Protein AF-A0A7S3RFY6-F1 (afdb_monomer_lite)

Secondary structure (DSSP, 8-state):
-HHHHHHHHHHHHHHGGGT-TT--HHHHHHHHHHHHHHHHHHHHHT-HHHHHHHHHHHHHHHHHHHHHSSS---HHHHHHHHHHHHHHHHHT-HHHHHHHHHHHHHHHSSSS-HHHHHHHHHHHHHHHHHHHHHT-HHHHHHHHHHHHHHHHHH-

Structure (mmCIF, N/CA/C/O backbone):
data_AF-A0A7S3RFY6-F1
#
_entry.id   AF-A0A7S3RFY6-F1
#
loop_
_atom_site.group_PDB
_atom_site.id
_atom_site.type_symbol
_atom_site.label_atom_id
_atom_site.label_alt_id
_atom_site.label_comp_id
_atom_site.label_asym_id
_atom_site.label_entity_id
_atom_site.label_seq_id
_atom_site.pdbx_PDB_ins_code
_atom_site.Cartn_x
_atom_site.Cartn_y
_atom_site.Cartn_z
_atom_site.occupancy
_atom_site.B_iso_or_equiv
_atom_site.auth_seq_id
_atom_site.auth_comp_id
_atom_site.auth_asym_id
_atom_site.auth_atom_id
_atom_site.pdbx_PDB_model_num
ATOM 1 N N . MET A 1 1 ? -11.681 13.745 20.028 1.00 62.22 1 MET A N 1
ATOM 2 C CA . MET A 1 1 ? -12.204 14.351 18.780 1.00 62.22 1 MET A CA 1
ATOM 3 C C . MET A 1 1 ? -11.157 15.195 18.055 1.00 62.22 1 MET A C 1
ATOM 5 O O . MET A 1 1 ? -11.041 15.020 16.854 1.00 62.22 1 MET A O 1
ATOM 9 N N . ALA A 1 2 ? -10.357 16.028 18.738 1.00 84.81 2 ALA A N 1
ATOM 10 C CA . ALA A 1 2 ? -9.310 16.832 18.083 1.00 84.81 2 ALA A CA 1
ATOM 11 C C . ALA A 1 2 ? -8.264 15.995 17.309 1.00 84.81 2 ALA A C 1
ATOM 13 O O . ALA A 1 2 ? -8.029 16.268 16.140 1.00 84.81 2 ALA A O 1
ATOM 14 N N . GLN A 1 3 ? -7.731 14.924 17.911 1.00 87.19 3 GLN A N 1
ATOM 15 C CA . GLN A 1 3 ? -6.725 14.061 17.268 1.00 87.19 3 GLN A CA 1
ATOM 16 C C . GLN A 1 3 ? -7.233 13.373 15.988 1.00 87.19 3 GLN A C 1
ATOM 18 O O . GLN A 1 3 ? -6.509 13.280 15.008 1.00 87.19 3 GLN A O 1
ATOM 23 N N . ALA A 1 4 ? -8.495 12.932 15.956 1.00 88.19 4 ALA A N 1
ATOM 24 C CA . ALA A 1 4 ? -9.067 12.300 14.764 1.00 88.19 4 ALA A CA 1
ATOM 25 C C . ALA A 1 4 ? -9.225 13.294 13.597 1.00 88.19 4 ALA A C 1
ATOM 27 O O . ALA A 1 4 ? -8.985 12.937 12.448 1.00 88.19 4 ALA A O 1
ATOM 28 N N . ALA A 1 5 ? -9.595 14.546 13.893 1.00 91.88 5 ALA A N 1
ATOM 29 C CA . ALA A 1 5 ? -9.674 15.605 12.888 1.00 91.88 5 ALA A CA 1
ATOM 30 C C . ALA A 1 5 ? -8.282 16.001 12.368 1.00 91.88 5 ALA A C 1
ATOM 32 O O . ALA A 1 5 ? -8.109 16.213 11.171 1.00 91.88 5 ALA A O 1
ATOM 33 N N . GLU A 1 6 ? -7.285 16.048 13.254 1.00 93.56 6 GLU A N 1
ATOM 34 C CA . GLU A 1 6 ? -5.886 16.274 12.884 1.00 93.56 6 GLU A CA 1
ATOM 35 C C . GLU A 1 6 ? -5.354 15.161 11.972 1.00 93.56 6 GLU A C 1
ATOM 37 O O . GLU A 1 6 ? -4.795 15.453 10.917 1.00 93.56 6 GLU A O 1
ATOM 42 N N . ALA A 1 7 ? -5.588 13.893 12.325 1.00 93.06 7 ALA A N 1
ATOM 43 C CA . ALA A 1 7 ? -5.187 12.750 11.508 1.00 93.06 7 ALA A CA 1
ATOM 44 C C . ALA A 1 7 ? -5.835 12.774 10.119 1.00 93.06 7 ALA A C 1
ATOM 46 O O . ALA A 1 7 ? -5.148 12.549 9.127 1.00 93.06 7 ALA A O 1
ATOM 47 N N . ALA A 1 8 ? -7.128 13.105 10.038 1.00 92.75 8 ALA A N 1
ATOM 48 C CA . ALA A 1 8 ? -7.835 13.223 8.766 1.00 92.75 8 ALA A CA 1
ATOM 49 C C . ALA A 1 8 ? -7.255 14.340 7.884 1.00 92.75 8 ALA A C 1
ATOM 51 O O . ALA A 1 8 ? -7.021 14.117 6.702 1.00 92.75 8 ALA A O 1
ATOM 52 N N . MET A 1 9 ? -6.954 15.508 8.459 1.00 93.81 9 MET A N 1
ATOM 53 C CA . MET A 1 9 ? -6.327 16.620 7.736 1.00 93.81 9 MET A CA 1
ATOM 54 C C . MET A 1 9 ? -4.919 16.259 7.235 1.00 93.81 9 MET A C 1
ATOM 56 O O . MET A 1 9 ? -4.551 16.580 6.107 1.00 93.81 9 MET A O 1
ATOM 60 N N . LEU A 1 10 ? -4.118 15.584 8.066 1.00 93.06 10 LEU A N 1
ATOM 61 C CA . LEU A 1 10 ? -2.784 15.114 7.686 1.00 93.06 10 LEU A CA 1
ATOM 62 C C . LEU A 1 10 ? -2.851 14.057 6.577 1.00 93.06 10 LEU A C 1
ATOM 64 O O . LEU A 1 10 ? -2.051 14.097 5.642 1.00 93.06 10 LEU A O 1
ATOM 68 N N . LEU A 1 11 ? -3.819 13.144 6.662 1.00 91.88 11 LEU A N 1
ATOM 69 C CA . LEU A 1 11 ? -4.064 12.135 5.640 1.00 91.88 11 LEU A CA 1
ATOM 70 C C . LEU A 1 11 ? -4.502 12.777 4.320 1.00 91.88 11 LEU A C 1
ATOM 72 O O . LEU A 1 11 ? -3.956 12.431 3.280 1.00 91.88 11 LEU A O 1
ATOM 76 N N . GLU A 1 12 ? -5.425 13.737 4.358 1.00 91.56 12 GLU A N 1
ATOM 77 C CA . GLU A 1 12 ? -5.860 14.485 3.175 1.00 91.56 12 GLU A CA 1
ATOM 78 C C . GLU A 1 12 ? -4.684 15.230 2.530 1.00 91.56 12 GLU A C 1
ATOM 80 O O . GLU A 1 12 ? -4.504 15.156 1.314 1.00 91.56 12 GLU A O 1
ATOM 85 N N . LYS A 1 13 ? -3.808 15.856 3.336 1.00 89.31 13 LYS A N 1
ATOM 86 C CA . LYS A 1 13 ? -2.560 16.447 2.831 1.00 89.31 13 LYS A CA 1
ATOM 87 C C . LYS A 1 13 ? -1.731 15.390 2.101 1.00 89.31 13 LYS A C 1
ATOM 89 O O . LYS A 1 13 ? -1.387 15.610 0.947 1.00 89.31 13 LYS A O 1
ATOM 94 N N . ALA A 1 14 ? -1.451 14.242 2.721 1.00 86.94 14 ALA A N 1
ATOM 95 C CA . ALA A 1 14 ? -0.667 13.170 2.098 1.00 86.94 14 ALA A CA 1
ATOM 96 C C . ALA A 1 14 ? -1.306 12.633 0.800 1.00 86.94 14 ALA A C 1
ATOM 98 O O . ALA A 1 14 ? -0.606 12.355 -0.174 1.00 86.94 14 ALA A O 1
ATOM 99 N N . GLN A 1 15 ? -2.637 12.535 0.760 1.00 84.31 15 GLN A N 1
ATOM 100 C CA . GLN A 1 15 ? -3.401 12.075 -0.401 1.00 84.31 15 GLN A CA 1
ATOM 101 C C . GLN A 1 15 ? -3.491 13.120 -1.522 1.00 84.31 15 GLN A C 1
ATOM 103 O O . GLN A 1 15 ? -3.655 12.750 -2.679 1.00 84.31 15 GLN A O 1
ATOM 108 N N . SER A 1 16 ? -3.319 14.411 -1.230 1.00 77.81 16 SER A N 1
ATOM 109 C CA . SER A 1 16 ? -3.332 15.464 -2.261 1.00 77.81 16 SER A CA 1
ATOM 110 C C . SER A 1 16 ? -2.232 15.293 -3.322 1.00 77.81 16 SER A C 1
ATOM 112 O O . SER A 1 16 ? -2.355 15.795 -4.441 1.00 77.81 16 SER A O 1
ATOM 114 N N . SER A 1 17 ? -1.203 14.496 -3.011 1.00 64.31 17 SER A N 1
ATOM 115 C CA . SER A 1 17 ? -0.176 14.053 -3.957 1.00 64.31 17 SER A CA 1
ATOM 116 C C . SER A 1 17 ? -0.731 13.249 -5.140 1.00 64.31 17 SER A C 1
ATOM 118 O O . SER A 1 17 ? -0.169 13.319 -6.231 1.00 64.31 17 SER A O 1
ATOM 120 N N . PHE A 1 18 ? -1.863 12.546 -4.977 1.00 57.44 18 PHE A N 1
ATOM 121 C CA . PHE A 1 18 ? -2.503 11.802 -6.069 1.00 57.44 18 PHE A CA 1
ATOM 122 C C . PHE A 1 18 ? -3.021 12.716 -7.183 1.00 57.44 18 PHE A C 1
ATOM 124 O O . PHE A 1 18 ? -3.043 12.304 -8.343 1.00 57.44 18 PHE A O 1
ATOM 131 N N . ASP A 1 19 ? -3.405 13.947 -6.839 1.00 51.69 19 ASP A N 1
ATOM 132 C CA . ASP A 1 19 ? -4.012 14.897 -7.773 1.00 51.69 19 ASP A CA 1
ATOM 133 C C . ASP A 1 19 ? -2.978 15.825 -8.426 1.00 51.69 19 ASP A C 1
ATOM 135 O O . ASP A 1 19 ? -3.221 16.388 -9.496 1.00 51.69 19 ASP A O 1
ATOM 139 N N . GLN A 1 20 ? -1.801 15.980 -7.814 1.00 45.34 20 GLN A N 1
ATOM 140 C CA . GLN A 1 20 ? -0.775 16.919 -8.257 1.00 45.34 20 GLN A CA 1
ATOM 141 C C . GLN A 1 20 ? 0.463 16.169 -8.749 1.00 45.34 20 GLN A C 1
ATOM 143 O O . GLN A 1 20 ? 1.432 15.959 -8.030 1.00 45.34 20 GLN A O 1
ATOM 148 N N . CYS A 1 21 ? 0.447 15.825 -10.037 1.00 46.53 21 CYS A N 1
ATOM 149 C CA . CYS A 1 21 ? 1.536 15.191 -10.795 1.00 46.53 21 CYS A CA 1
ATOM 150 C C . CYS A 1 21 ? 2.804 16.083 -10.954 1.00 46.53 21 CYS A C 1
ATOM 152 O O . CYS A 1 21 ? 3.552 15.940 -11.916 1.00 46.53 21 CYS A O 1
ATOM 154 N N . LEU A 1 22 ? 3.015 17.052 -10.054 1.00 53.47 22 LEU A N 1
ATOM 155 C CA . LEU A 1 22 ? 4.022 18.123 -10.116 1.00 53.47 22 LEU A CA 1
ATOM 156 C C . LEU A 1 22 ? 4.520 18.552 -8.716 1.00 53.47 22 LEU A C 1
ATOM 158 O O . LEU A 1 22 ? 4.991 19.680 -8.555 1.00 53.47 22 LEU A O 1
ATOM 162 N N . ALA A 1 23 ? 4.391 17.700 -7.696 1.00 60.03 23 ALA A N 1
ATOM 163 C CA . ALA A 1 23 ? 4.997 17.966 -6.391 1.00 60.03 23 ALA A CA 1
ATOM 164 C C . ALA A 1 23 ? 6.528 18.018 -6.542 1.00 60.03 23 ALA A C 1
ATOM 166 O O . ALA A 1 23 ? 7.115 17.150 -7.189 1.00 60.03 23 ALA A O 1
ATOM 167 N N . LYS A 1 24 ? 7.183 19.045 -5.993 1.00 68.00 24 LYS A N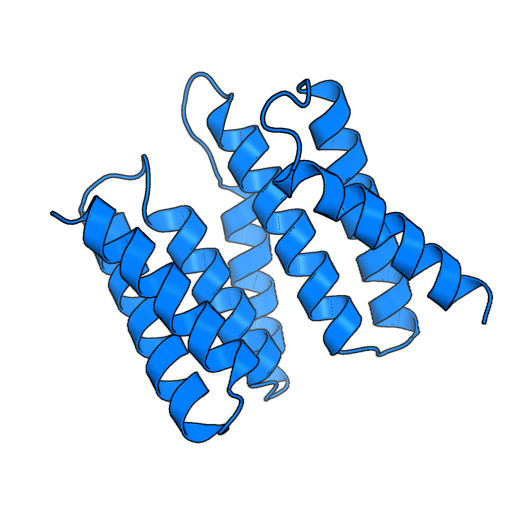 1
ATOM 168 C CA . LYS A 1 24 ? 8.651 19.090 -5.945 1.00 68.00 24 LYS A CA 1
ATOM 169 C C . LYS A 1 24 ? 9.151 18.061 -4.928 1.00 68.00 24 LYS A C 1
ATOM 171 O O . LYS A 1 24 ? 8.415 17.661 -4.033 1.00 68.00 24 LYS A O 1
ATOM 176 N N . GLU A 1 25 ? 10.423 17.687 -5.009 1.00 67.25 25 GLU A N 1
ATOM 177 C CA . GLU A 1 25 ? 11.046 16.737 -4.071 1.00 67.25 25 GLU A CA 1
ATOM 178 C C . GLU A 1 25 ? 10.857 17.150 -2.593 1.00 67.25 25 GLU A C 1
ATOM 180 O O . GLU A 1 25 ? 10.542 16.317 -1.744 1.00 67.25 25 GLU A O 1
ATOM 185 N N . GLU A 1 26 ? 10.942 18.453 -2.297 1.00 65.38 26 GLU A N 1
ATOM 186 C CA . GLU A 1 26 ? 10.675 19.018 -0.963 1.00 65.38 26 GLU A CA 1
ATOM 187 C C . GLU A 1 26 ? 9.225 18.781 -0.497 1.00 65.38 26 GLU A C 1
ATOM 189 O O . GLU A 1 26 ? 8.990 18.515 0.683 1.00 65.38 26 GLU A O 1
ATOM 194 N N . ASP A 1 27 ? 8.260 18.797 -1.422 1.00 81.56 27 ASP A N 1
ATOM 195 C CA . ASP A 1 27 ? 6.848 18.558 -1.119 1.00 81.56 27 ASP A CA 1
ATOM 196 C C . ASP A 1 27 ? 6.611 17.076 -0.775 1.00 81.56 27 ASP A C 1
ATOM 198 O O . ASP A 1 27 ? 5.847 16.767 0.139 1.00 81.56 27 ASP A O 1
ATOM 202 N N . LEU A 1 28 ? 7.299 16.142 -1.447 1.00 81.75 28 LEU A N 1
ATOM 203 C CA . LEU A 1 28 ? 7.166 14.699 -1.195 1.00 81.75 28 LEU A CA 1
ATOM 204 C C . LEU A 1 28 ? 7.620 14.311 0.216 1.00 81.75 28 LEU A C 1
ATOM 206 O O . LEU A 1 28 ? 6.948 13.516 0.878 1.00 81.75 28 LEU A O 1
ATOM 210 N N . VAL A 1 29 ? 8.703 14.913 0.714 1.00 86.50 29 VAL A N 1
ATOM 211 C CA . VAL A 1 29 ? 9.176 14.685 2.090 1.00 86.50 29 VAL A CA 1
ATOM 212 C C . VAL A 1 29 ? 8.125 15.133 3.107 1.00 86.50 29 VAL A C 1
ATOM 214 O O . VAL A 1 29 ? 7.838 14.411 4.065 1.00 86.50 29 VAL A O 1
ATOM 217 N N . GLU A 1 30 ? 7.499 16.294 2.900 1.00 89.19 30 GLU A N 1
ATOM 218 C CA . GLU A 1 30 ? 6.426 16.757 3.782 1.00 89.19 30 GLU A CA 1
ATOM 219 C C . GLU A 1 30 ? 5.188 15.854 3.741 1.00 89.19 30 GLU A C 1
ATOM 221 O O . GLU A 1 30 ? 4.522 15.672 4.765 1.00 89.19 30 GLU A O 1
ATOM 226 N N . LEU A 1 31 ? 4.864 15.300 2.572 1.00 89.69 31 LEU A N 1
ATOM 227 C CA . LEU A 1 31 ? 3.731 14.395 2.381 1.00 89.69 31 LEU A CA 1
ATOM 228 C C . LEU A 1 31 ? 3.955 13.055 3.090 1.00 89.69 31 LEU A C 1
ATOM 230 O O . LEU A 1 31 ? 3.053 12.578 3.784 1.00 89.69 31 LEU A O 1
ATOM 234 N N . VAL A 1 32 ? 5.168 12.496 3.006 1.00 91.19 32 VAL A N 1
ATOM 235 C CA . VAL A 1 32 ? 5.566 11.303 3.774 1.00 91.19 32 VAL A CA 1
ATOM 236 C C . VAL A 1 32 ? 5.434 11.571 5.273 1.00 91.19 32 VAL A C 1
ATOM 238 O O . VAL A 1 32 ? 4.774 10.808 5.976 1.00 91.19 32 VAL A O 1
ATOM 241 N N . GLN A 1 33 ? 5.964 12.696 5.763 1.00 92.75 33 GLN A N 1
ATOM 242 C CA . GLN A 1 33 ? 5.854 13.059 7.180 1.00 92.75 33 GLN A CA 1
ATOM 243 C C . GLN A 1 33 ? 4.402 13.261 7.629 1.00 92.75 33 GLN A C 1
ATOM 245 O O . GLN A 1 33 ? 4.048 12.935 8.764 1.00 92.75 33 GLN A O 1
ATOM 250 N N . ALA A 1 34 ? 3.546 13.818 6.768 1.00 94.12 34 ALA A N 1
ATOM 251 C CA . ALA A 1 34 ? 2.125 13.957 7.060 1.00 94.12 34 ALA A CA 1
ATOM 252 C C . ALA A 1 34 ? 1.452 12.581 7.194 1.00 94.12 34 ALA A C 1
ATOM 254 O O . ALA A 1 34 ? 0.726 12.355 8.164 1.00 94.12 34 ALA A O 1
ATOM 255 N N . ALA A 1 35 ? 1.756 11.645 6.289 1.00 94.38 35 ALA A N 1
ATOM 256 C CA . ALA A 1 35 ? 1.258 10.274 6.355 1.00 94.38 35 ALA A CA 1
ATOM 257 C C . ALA A 1 35 ? 1.741 9.538 7.619 1.00 94.38 35 ALA A C 1
ATOM 259 O O . ALA A 1 35 ? 0.940 8.888 8.286 1.00 94.38 35 ALA A O 1
ATOM 260 N N . GLU A 1 36 ? 3.009 9.689 8.007 1.00 95.56 36 GLU A N 1
ATOM 261 C CA . GLU A 1 36 ? 3.577 9.085 9.224 1.00 95.56 36 GLU A CA 1
ATOM 262 C C . GLU A 1 36 ? 2.934 9.617 10.510 1.00 95.56 36 GLU A C 1
ATOM 264 O O . GLU A 1 36 ? 2.625 8.857 11.437 1.00 95.56 36 GLU A O 1
ATOM 269 N N . LYS A 1 37 ? 2.686 10.930 10.570 1.00 96.44 37 LYS A N 1
ATOM 270 C CA . LYS A 1 37 ? 1.975 11.548 11.697 1.00 96.44 37 LYS A CA 1
ATOM 271 C C . LYS A 1 37 ? 0.530 11.058 11.765 1.00 96.44 37 LYS A C 1
ATOM 273 O O . LYS A 1 37 ? 0.086 10.650 12.836 1.00 96.44 37 LYS A O 1
ATOM 278 N N . ALA A 1 38 ? -0.178 11.029 10.632 1.00 96.31 38 ALA A N 1
ATOM 279 C CA . ALA A 1 38 ? -1.532 10.484 10.563 1.00 96.31 38 ALA A CA 1
ATOM 280 C C . ALA A 1 38 ? -1.563 9.014 11.010 1.00 96.31 38 ALA A C 1
ATOM 282 O O . ALA A 1 38 ? -2.389 8.641 11.839 1.00 96.31 38 ALA A O 1
ATOM 283 N N . LEU A 1 39 ? -0.620 8.197 10.530 1.00 96.81 39 LEU A N 1
ATOM 284 C CA . LEU A 1 39 ? -0.474 6.791 10.905 1.00 96.81 39 LEU A CA 1
ATOM 285 C C . LEU A 1 39 ? -0.276 6.621 12.412 1.00 96.81 39 LEU A C 1
ATOM 287 O O . LEU A 1 39 ? -0.914 5.765 13.022 1.00 96.81 39 LEU A O 1
ATOM 291 N N . THR A 1 40 ? 0.583 7.442 13.017 1.00 97.56 40 THR A N 1
ATOM 292 C CA . THR A 1 40 ? 0.832 7.415 14.464 1.00 97.56 40 THR A CA 1
ATOM 293 C C . THR A 1 40 ? -0.462 7.670 15.233 1.00 97.56 40 THR A C 1
ATOM 295 O O . THR A 1 40 ? -0.830 6.876 16.098 1.00 97.56 40 THR A O 1
ATOM 298 N N . ILE A 1 41 ? -1.212 8.707 14.852 1.00 97.56 41 ILE A N 1
ATOM 299 C CA . ILE A 1 41 ? -2.486 9.032 15.497 1.00 97.56 41 ILE A CA 1
ATOM 300 C C . ILE A 1 41 ? -3.514 7.911 15.279 1.00 97.56 41 ILE A C 1
ATOM 302 O O . ILE A 1 41 ? -4.172 7.487 16.227 1.00 97.56 41 ILE A O 1
ATOM 306 N N . TYR A 1 42 ? -3.648 7.370 14.065 1.00 97.38 42 TYR A N 1
ATOM 307 C CA . TYR A 1 42 ? -4.594 6.280 13.805 1.00 97.38 42 TYR A CA 1
ATOM 308 C C . TYR A 1 42 ? -4.241 4.992 14.560 1.00 97.38 42 TYR A C 1
ATOM 310 O O . TYR A 1 42 ? -5.144 4.283 15.008 1.00 97.38 42 TYR A O 1
ATOM 318 N N . ARG A 1 43 ? -2.950 4.715 14.787 1.00 96.56 43 ARG A N 1
ATOM 319 C CA . ARG A 1 43 ? -2.494 3.624 15.663 1.00 96.56 43 ARG A CA 1
ATOM 320 C C . ARG A 1 43 ? -2.892 3.851 17.119 1.00 96.56 43 ARG A C 1
ATOM 322 O O . ARG A 1 43 ? -3.406 2.926 17.746 1.00 96.56 43 ARG A O 1
ATOM 329 N N . GLU A 1 44 ? -2.717 5.064 17.643 1.00 96.69 44 GLU A N 1
ATOM 330 C CA . GLU A 1 44 ? -3.159 5.428 18.999 1.00 96.69 44 GLU A CA 1
ATOM 331 C C . GLU A 1 44 ? -4.677 5.286 19.162 1.00 96.69 44 GLU A C 1
ATOM 333 O O . GLU A 1 44 ? -5.158 4.759 20.168 1.00 96.69 44 GLU A O 1
ATOM 338 N N . LEU A 1 45 ? -5.431 5.697 18.140 1.00 95.75 45 LEU A N 1
ATOM 339 C CA . LEU A 1 45 ? -6.889 5.585 18.090 1.00 95.75 45 LEU A CA 1
ATOM 340 C C . LEU A 1 45 ? -7.384 4.159 17.801 1.00 95.75 45 LEU A C 1
ATOM 342 O O . LEU A 1 45 ? -8.577 3.897 17.951 1.00 95.75 45 LEU A O 1
ATOM 346 N N . ARG A 1 46 ? -6.487 3.240 17.412 1.00 95.06 46 ARG A N 1
ATOM 347 C CA . ARG A 1 46 ? -6.800 1.880 16.936 1.00 95.06 46 ARG A CA 1
ATOM 348 C C . ARG A 1 46 ? -7.802 1.867 15.775 1.00 95.06 46 ARG A C 1
ATOM 350 O O . ARG A 1 46 ? -8.630 0.963 15.669 1.00 95.06 46 ARG A O 1
ATOM 357 N N . ASP A 1 47 ? -7.725 2.872 14.911 1.00 96.19 47 ASP A N 1
ATOM 358 C CA . ASP A 1 47 ? -8.559 2.986 13.719 1.00 96.19 47 ASP A CA 1
ATOM 359 C C . ASP A 1 47 ? -7.919 2.213 12.560 1.00 96.19 47 ASP A C 1
ATOM 361 O O . ASP A 1 47 ? -7.024 2.713 11.881 1.00 96.19 47 ASP A O 1
ATOM 365 N N . GLY A 1 48 ? -8.374 0.978 12.332 1.00 94.62 48 GLY A N 1
ATOM 366 C CA . GLY A 1 48 ? -7.838 0.116 11.274 1.00 94.62 48 GLY A CA 1
ATOM 367 C C . GLY A 1 48 ? -7.953 0.724 9.872 1.00 94.62 48 GLY A C 1
ATOM 368 O O . GLY A 1 48 ? -7.002 0.656 9.093 1.00 94.62 48 GLY A O 1
ATOM 369 N N . ALA A 1 49 ? -9.072 1.383 9.557 1.00 93.50 49 ALA A N 1
ATOM 370 C CA . ALA A 1 49 ? -9.268 2.000 8.247 1.00 93.50 49 ALA A CA 1
ATOM 371 C C . ALA A 1 49 ? -8.339 3.209 8.054 1.00 93.50 49 ALA A C 1
ATOM 373 O O . ALA A 1 49 ? -7.747 3.376 6.981 1.00 93.50 49 ALA A O 1
ATOM 374 N N . GLY A 1 50 ? -8.163 4.013 9.106 1.00 96.06 50 GLY A N 1
ATOM 375 C CA . GLY A 1 50 ? -7.207 5.117 9.134 1.00 96.06 50 GLY A CA 1
ATOM 376 C C . GLY A 1 50 ? -5.756 4.652 8.984 1.00 96.06 50 GLY A C 1
ATOM 377 O O . GLY A 1 50 ? -5.020 5.207 8.168 1.00 96.06 50 GLY A O 1
ATOM 378 N N . ILE A 1 51 ? -5.361 3.582 9.687 1.00 97.81 51 ILE A N 1
ATOM 379 C CA . ILE A 1 51 ? -4.025 2.967 9.578 1.00 97.81 51 ILE A CA 1
ATOM 380 C C . ILE A 1 51 ? -3.756 2.527 8.137 1.00 97.81 51 ILE A C 1
ATOM 382 O O . ILE A 1 51 ? -2.734 2.901 7.562 1.00 97.81 51 ILE A O 1
ATOM 386 N N . ILE A 1 52 ? -4.680 1.772 7.534 1.00 96.19 52 ILE A N 1
ATOM 387 C CA . ILE A 1 52 ? -4.546 1.295 6.151 1.00 96.19 52 ILE A CA 1
ATOM 388 C C . ILE A 1 52 ? -4.417 2.476 5.186 1.00 96.19 52 ILE A C 1
ATOM 390 O O . ILE A 1 52 ? -3.548 2.476 4.314 1.00 96.19 52 ILE A O 1
ATOM 394 N N . SER A 1 53 ? -5.259 3.497 5.350 1.00 94.56 53 SER A N 1
ATOM 395 C CA . SER A 1 53 ? -5.257 4.669 4.474 1.00 94.56 53 SER A CA 1
ATOM 396 C C . SER A 1 53 ? -3.939 5.438 4.567 1.00 94.56 53 SER A C 1
ATOM 398 O O . SER A 1 53 ? -3.334 5.725 3.532 1.00 94.56 53 SER A O 1
ATOM 400 N N . ALA A 1 54 ? -3.452 5.694 5.784 1.00 96.12 54 ALA A N 1
ATOM 401 C CA . ALA A 1 54 ? -2.191 6.390 6.023 1.00 96.12 54 ALA A CA 1
ATOM 402 C C . ALA A 1 54 ? -0.980 5.615 5.487 1.00 96.12 54 ALA A C 1
ATOM 404 O O . ALA A 1 54 ? -0.148 6.202 4.797 1.00 96.12 54 ALA A O 1
ATOM 405 N N . LEU A 1 55 ? -0.920 4.296 5.704 1.00 97.19 55 LEU A N 1
ATOM 406 C CA . LEU A 1 55 ? 0.136 3.447 5.142 1.00 97.19 55 LEU A CA 1
ATOM 407 C C . LEU A 1 55 ? 0.148 3.482 3.617 1.00 97.19 55 LEU A C 1
ATOM 409 O O . LEU A 1 55 ? 1.202 3.627 3.003 1.00 97.19 55 LEU A O 1
ATOM 413 N N . THR A 1 56 ? -1.023 3.373 2.985 1.00 94.44 56 THR A N 1
ATOM 414 C CA . THR A 1 56 ? -1.089 3.397 1.520 1.00 94.44 56 THR A CA 1
ATOM 415 C C . THR A 1 56 ? -0.658 4.748 0.952 1.00 94.44 56 THR A C 1
ATOM 417 O O . THR A 1 56 ? 0.100 4.767 -0.013 1.00 94.44 56 THR A O 1
ATOM 420 N N . ALA A 1 57 ? -1.040 5.859 1.594 1.00 93.25 57 ALA A N 1
ATOM 421 C CA . ALA A 1 57 ? -0.585 7.194 1.212 1.00 93.25 57 ALA A CA 1
ATOM 422 C C . ALA A 1 57 ? 0.938 7.350 1.372 1.00 93.25 57 ALA A C 1
ATOM 424 O O . ALA A 1 57 ? 1.598 7.828 0.451 1.00 93.25 57 ALA A O 1
ATOM 425 N N . GLN A 1 58 ? 1.507 6.888 2.493 1.00 94.81 58 GLN A N 1
ATOM 426 C CA . GLN A 1 58 ? 2.955 6.902 2.727 1.00 94.81 58 GLN A CA 1
ATOM 427 C C . GLN A 1 58 ? 3.697 6.127 1.632 1.00 94.81 58 GLN A C 1
ATOM 429 O O . GLN A 1 58 ? 4.622 6.652 1.017 1.00 94.81 58 GLN A O 1
ATOM 434 N N . ILE A 1 59 ? 3.261 4.897 1.342 1.00 95.06 59 ILE A N 1
ATOM 435 C CA . ILE A 1 59 ? 3.881 4.045 0.322 1.00 95.06 59 ILE A CA 1
ATOM 436 C C . ILE A 1 59 ? 3.809 4.700 -1.060 1.00 95.06 59 ILE A C 1
ATOM 438 O O . ILE A 1 59 ? 4.789 4.670 -1.801 1.00 95.06 59 ILE A O 1
ATOM 442 N N . HIS A 1 60 ? 2.684 5.315 -1.423 1.00 91.38 60 HIS A N 1
ATOM 443 C CA . HIS A 1 60 ? 2.562 6.004 -2.709 1.00 91.38 60 HIS A CA 1
ATOM 444 C C . HIS A 1 60 ? 3.476 7.226 -2.818 1.00 91.38 60 HIS A C 1
ATOM 446 O O . HIS A 1 60 ? 4.095 7.417 -3.868 1.00 91.38 60 HIS A O 1
ATOM 452 N N . CYS A 1 61 ? 3.638 7.998 -1.742 1.00 90.31 61 CYS A N 1
ATOM 453 C CA . CYS A 1 61 ? 4.618 9.085 -1.703 1.00 90.31 61 CYS A CA 1
ATOM 454 C C . CYS A 1 61 ? 6.048 8.552 -1.895 1.00 90.31 61 CYS A C 1
ATOM 456 O O . CYS A 1 61 ? 6.789 9.079 -2.719 1.00 90.31 61 CYS A O 1
ATOM 458 N N . LEU A 1 62 ? 6.405 7.451 -1.224 1.00 92.19 62 LEU A N 1
ATOM 459 C CA . LEU A 1 62 ? 7.722 6.814 -1.348 1.00 92.19 62 LEU A CA 1
ATOM 460 C C . LEU A 1 62 ? 7.990 6.255 -2.756 1.00 92.19 62 LEU A C 1
ATOM 462 O O . LEU A 1 62 ? 9.104 6.364 -3.259 1.00 92.19 62 LEU A O 1
ATOM 466 N N . ILE A 1 63 ? 6.981 5.678 -3.421 1.00 90.81 63 ILE A N 1
ATOM 467 C CA . ILE A 1 63 ? 7.098 5.240 -4.826 1.00 90.81 63 ILE A CA 1
ATOM 468 C C . ILE A 1 63 ? 7.351 6.438 -5.744 1.00 90.81 63 ILE A C 1
ATOM 470 O O . ILE A 1 63 ? 8.153 6.338 -6.672 1.00 90.81 63 ILE A O 1
ATOM 474 N N . THR A 1 64 ? 6.662 7.552 -5.495 1.00 88.06 64 THR A N 1
ATOM 475 C CA . THR A 1 64 ? 6.791 8.778 -6.293 1.00 88.06 64 THR A CA 1
ATOM 476 C C . THR A 1 64 ? 8.180 9.380 -6.116 1.00 88.06 64 THR A C 1
ATOM 478 O O . THR A 1 64 ? 8.849 9.651 -7.104 1.00 88.06 64 THR A O 1
ATOM 481 N N . GLN A 1 65 ? 8.667 9.459 -4.876 1.00 87.06 65 GLN A N 1
ATOM 482 C CA . GLN A 1 65 ? 10.025 9.902 -4.569 1.00 87.06 65 GLN A CA 1
ATOM 483 C C . GLN A 1 65 ? 11.078 9.032 -5.269 1.00 87.06 65 GLN A C 1
ATOM 485 O O . GLN A 1 65 ? 11.948 9.552 -5.959 1.00 87.06 65 GLN A O 1
ATOM 490 N N . ALA A 1 66 ? 10.945 7.704 -5.192 1.00 88.94 66 ALA A N 1
ATOM 491 C CA . ALA A 1 66 ? 11.849 6.790 -5.887 1.00 88.94 66 ALA A CA 1
ATOM 492 C C . ALA A 1 66 ? 11.801 6.950 -7.418 1.00 88.94 66 ALA A C 1
ATOM 494 O O . ALA A 1 66 ? 12.771 6.631 -8.103 1.00 88.94 66 ALA A O 1
ATOM 495 N N . ALA A 1 67 ? 10.673 7.401 -7.979 1.00 85.62 67 ALA A N 1
ATOM 496 C CA . ALA A 1 67 ? 10.504 7.603 -9.415 1.00 85.62 67 ALA A CA 1
ATOM 497 C C . ALA A 1 67 ? 11.233 8.844 -9.958 1.00 85.62 67 ALA A C 1
ATOM 499 O O . ALA A 1 67 ? 11.491 8.872 -11.167 1.00 85.62 67 ALA A O 1
ATOM 500 N N . ASP A 1 68 ? 11.563 9.808 -9.098 1.00 81.50 68 ASP A N 1
ATOM 501 C CA . ASP A 1 68 ? 12.312 11.020 -9.448 1.00 81.50 68 ASP A CA 1
ATOM 502 C C . ASP A 1 68 ? 13.835 10.838 -9.312 1.00 81.50 68 ASP A C 1
ATOM 504 O O . ASP A 1 68 ? 14.614 11.620 -9.862 1.00 81.50 68 ASP A O 1
ATOM 508 N N . GLU A 1 69 ? 14.278 9.775 -8.636 1.00 81.12 69 GLU A N 1
ATOM 509 C CA . GLU A 1 69 ? 15.694 9.429 -8.526 1.00 81.12 69 GLU A CA 1
ATOM 510 C C . GLU A 1 69 ? 16.298 9.014 -9.882 1.00 81.12 69 GLU A C 1
ATOM 512 O O . GLU A 1 69 ? 15.650 8.394 -10.731 1.00 81.12 69 GLU A O 1
ATOM 517 N N . VAL A 1 70 ? 17.593 9.311 -10.070 1.00 82.25 70 VAL A N 1
ATOM 518 C CA . VAL A 1 70 ? 18.360 8.918 -11.274 1.00 82.25 70 VAL A CA 1
ATOM 519 C C . VAL A 1 70 ? 18.319 7.402 -11.487 1.00 82.25 70 VAL A C 1
ATOM 521 O O . VAL A 1 70 ? 18.253 6.929 -12.622 1.00 82.25 70 VAL A O 1
ATOM 524 N N . GLU A 1 71 ? 18.341 6.644 -10.392 1.00 84.25 71 GLU A N 1
ATOM 525 C CA . GLU A 1 71 ? 18.144 5.203 -10.375 1.00 84.25 71 GLU A CA 1
ATOM 526 C C . GLU A 1 71 ? 16.934 4.886 -9.496 1.00 84.25 71 GLU A C 1
ATOM 528 O O . GLU A 1 71 ? 16.914 5.217 -8.318 1.00 84.25 71 GLU A O 1
ATOM 533 N N . TYR A 1 72 ? 15.920 4.235 -10.071 1.00 87.56 72 TYR A N 1
ATOM 534 C CA . TYR A 1 72 ? 14.688 3.916 -9.351 1.00 87.56 72 TYR A CA 1
ATOM 535 C C . TYR A 1 72 ? 14.953 2.970 -8.169 1.00 87.56 72 TYR A C 1
ATOM 537 O O . TYR A 1 72 ? 15.217 1.779 -8.368 1.00 87.56 72 TYR A O 1
ATOM 545 N N . ASN A 1 73 ? 14.814 3.481 -6.943 1.00 90.69 73 ASN A N 1
ATOM 546 C CA . ASN A 1 73 ? 15.087 2.739 -5.714 1.00 90.69 73 ASN A CA 1
ATOM 547 C C . ASN A 1 73 ? 13.925 2.807 -4.700 1.00 90.69 73 ASN A C 1
ATOM 549 O O . ASN A 1 73 ? 13.955 3.580 -3.747 1.00 90.69 73 ASN A O 1
ATOM 553 N N . PRO A 1 74 ? 12.896 1.951 -4.828 1.00 94.06 74 PRO A N 1
ATOM 554 C CA . PRO A 1 74 ? 11.743 1.956 -3.928 1.00 94.06 74 PRO A CA 1
ATOM 555 C C . PRO A 1 74 ? 11.999 1.151 -2.638 1.00 94.06 74 PRO A C 1
ATOM 557 O O . PRO A 1 74 ? 11.099 0.468 -2.146 1.00 94.06 74 PRO A O 1
ATOM 560 N N . SER A 1 75 ? 13.232 1.137 -2.120 1.00 94.81 75 SER A N 1
ATOM 561 C CA . SER A 1 75 ? 13.627 0.295 -0.980 1.00 94.81 75 SER A CA 1
ATOM 562 C C . SER A 1 75 ? 12.796 0.578 0.271 1.00 94.81 75 SER A C 1
ATOM 564 O O . SER A 1 75 ? 12.336 -0.360 0.919 1.00 94.81 75 SER A O 1
ATOM 566 N N . GLU A 1 76 ? 12.531 1.850 0.558 1.00 95.25 76 GLU A N 1
ATOM 567 C CA . GLU A 1 76 ? 11.744 2.253 1.721 1.00 95.25 76 GLU A CA 1
ATOM 568 C C . GLU A 1 76 ? 10.263 1.882 1.563 1.00 95.25 76 GLU A C 1
ATOM 570 O O . GLU A 1 76 ? 9.662 1.322 2.478 1.00 95.25 76 GLU A O 1
ATOM 575 N N . ALA A 1 77 ? 9.694 2.071 0.367 1.00 95.56 77 ALA A N 1
ATOM 576 C CA . ALA A 1 77 ? 8.334 1.625 0.060 1.00 95.56 77 ALA A CA 1
ATOM 577 C C . ALA A 1 77 ? 8.184 0.102 0.227 1.00 95.56 77 ALA A C 1
ATOM 579 O O . ALA A 1 77 ? 7.198 -0.372 0.793 1.00 95.56 77 ALA A O 1
ATOM 580 N N . LEU A 1 78 ? 9.175 -0.673 -0.239 1.00 97.25 78 LEU A N 1
ATOM 581 C CA . LEU A 1 78 ? 9.209 -2.129 -0.066 1.00 97.25 78 LEU A CA 1
ATOM 582 C C . LEU A 1 78 ? 9.299 -2.523 1.402 1.00 97.25 78 LEU A C 1
ATOM 584 O O . LEU A 1 78 ? 8.598 -3.446 1.816 1.00 97.25 78 LEU A O 1
ATOM 588 N N . ARG A 1 79 ? 10.162 -1.848 2.166 1.00 98.06 79 ARG A N 1
ATOM 589 C CA . ARG A 1 79 ? 10.363 -2.109 3.589 1.00 98.06 79 ARG A CA 1
ATOM 590 C C . ARG A 1 79 ? 9.052 -1.927 4.350 1.00 98.06 79 ARG A C 1
ATOM 592 O O . ARG A 1 79 ? 8.581 -2.884 4.957 1.00 98.06 79 ARG A O 1
ATOM 599 N N . VAL A 1 80 ? 8.418 -0.759 4.213 1.00 97.94 80 VAL A N 1
ATOM 600 C CA . VAL A 1 80 ? 7.135 -0.445 4.864 1.00 97.94 80 VAL A CA 1
ATOM 601 C C . VAL A 1 80 ? 6.053 -1.448 4.456 1.00 97.94 80 VAL A C 1
ATOM 603 O O . VAL A 1 80 ? 5.417 -2.053 5.314 1.00 97.94 80 VAL A O 1
ATOM 606 N N . ALA A 1 81 ? 5.867 -1.691 3.155 1.00 98.19 81 ALA A N 1
ATOM 607 C CA . ALA A 1 81 ? 4.817 -2.596 2.689 1.00 98.19 81 ALA A CA 1
ATOM 608 C C . ALA A 1 81 ? 5.029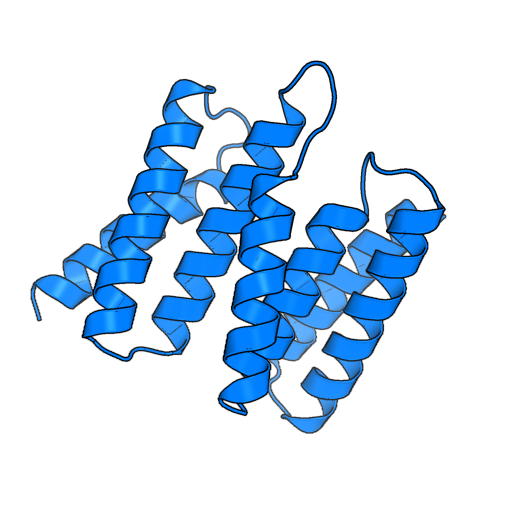 -4.053 3.145 1.00 98.19 81 ALA A C 1
ATOM 610 O O . ALA A 1 81 ? 4.057 -4.760 3.405 1.00 98.19 81 ALA A O 1
ATOM 611 N N . THR A 1 82 ? 6.281 -4.511 3.250 1.00 98.38 82 THR A N 1
ATOM 612 C CA . THR A 1 82 ? 6.606 -5.880 3.689 1.00 98.38 82 THR A CA 1
ATOM 613 C C . THR A 1 82 ? 6.413 -6.044 5.194 1.00 98.38 82 THR A C 1
ATOM 615 O O . THR A 1 82 ? 5.743 -6.985 5.614 1.00 98.38 82 THR A O 1
ATOM 618 N N . GLU A 1 83 ? 6.935 -5.116 5.999 1.00 98.31 83 GLU A N 1
ATOM 619 C CA . GLU A 1 83 ? 6.791 -5.148 7.461 1.00 98.31 83 GLU A CA 1
ATOM 620 C C . GLU A 1 83 ? 5.314 -5.099 7.879 1.00 98.31 83 GLU A C 1
ATOM 622 O O . GLU A 1 83 ? 4.862 -5.896 8.703 1.00 98.31 83 GLU A O 1
ATOM 627 N N . GLU A 1 84 ? 4.522 -4.220 7.262 1.00 98.31 84 GLU A N 1
ATOM 628 C CA . GLU A 1 84 ? 3.097 -4.108 7.581 1.00 98.31 84 GLU A CA 1
ATOM 629 C C . GLU A 1 84 ? 2.291 -5.299 7.049 1.00 98.31 84 GLU A C 1
ATOM 631 O O . GLU A 1 84 ? 1.328 -5.723 7.687 1.00 98.31 84 GLU A O 1
ATOM 636 N N . LEU A 1 85 ? 2.688 -5.904 5.921 1.00 98.44 85 LEU A N 1
ATOM 637 C CA . LEU A 1 85 ? 2.076 -7.151 5.457 1.00 98.44 85 LEU A CA 1
ATOM 638 C C . LEU A 1 85 ? 2.262 -8.277 6.483 1.00 98.44 85 LEU A C 1
ATOM 640 O O . LEU A 1 85 ? 1.314 -9.027 6.749 1.00 98.44 85 LEU A O 1
ATOM 644 N N . GLU A 1 86 ? 3.459 -8.405 7.056 1.00 98.31 86 GLU A N 1
ATOM 645 C CA . GLU A 1 86 ? 3.747 -9.369 8.121 1.00 98.31 86 GLU A CA 1
ATOM 646 C C . GLU A 1 86 ? 2.923 -9.062 9.376 1.00 98.31 86 GLU A C 1
ATOM 648 O O . GLU A 1 86 ? 2.270 -9.961 9.914 1.00 98.31 86 GLU A O 1
ATOM 653 N N . ALA A 1 87 ? 2.866 -7.792 9.788 1.00 97.88 87 ALA A N 1
ATOM 654 C CA . ALA A 1 87 ? 2.097 -7.352 10.947 1.00 97.88 87 ALA A CA 1
ATOM 655 C C . ALA A 1 87 ? 0.591 -7.635 10.796 1.00 97.88 87 ALA A C 1
ATOM 657 O O . ALA A 1 87 ? -0.011 -8.262 11.672 1.00 97.88 87 ALA A O 1
ATOM 658 N N . PHE A 1 88 ? -0.022 -7.256 9.670 1.00 97.94 88 PHE A N 1
ATOM 659 C CA . PHE A 1 88 ? -1.437 -7.534 9.403 1.00 97.94 88 PHE A CA 1
ATOM 660 C C . PHE A 1 88 ? -1.717 -9.032 9.279 1.00 97.94 88 PHE A C 1
ATOM 662 O O . PHE A 1 88 ? -2.751 -9.511 9.748 1.00 97.94 88 PHE A O 1
ATOM 669 N N . THR A 1 89 ? -0.784 -9.799 8.709 1.00 97.25 89 THR A N 1
ATOM 670 C CA . THR A 1 89 ? -0.903 -11.261 8.648 1.00 97.25 89 THR A CA 1
ATOM 671 C C . THR A 1 89 ? -0.893 -11.876 10.047 1.00 97.25 89 THR A C 1
ATOM 673 O O . THR A 1 89 ? -1.747 -12.714 10.338 1.00 97.25 89 THR A O 1
ATOM 676 N N . ALA A 1 90 ? 0.011 -11.440 10.928 1.00 97.94 90 ALA A N 1
ATOM 677 C CA . ALA A 1 90 ? 0.081 -11.906 12.313 1.00 97.94 90 ALA A CA 1
ATOM 678 C C . ALA A 1 90 ? -1.154 -11.500 13.136 1.00 97.94 90 ALA A C 1
ATOM 680 O O . ALA A 1 90 ? -1.612 -12.266 13.983 1.00 97.94 90 ALA A O 1
ATOM 681 N N . ALA A 1 91 ? -1.724 -10.325 12.858 1.00 96.25 91 ALA A N 1
ATOM 682 C CA . ALA A 1 91 ? -2.948 -9.840 13.490 1.00 96.25 91 ALA A CA 1
ATOM 683 C C . ALA A 1 91 ? -4.235 -10.484 12.933 1.00 96.25 91 ALA A C 1
ATOM 685 O O . ALA A 1 91 ? -5.307 -10.301 13.508 1.00 96.25 91 ALA A O 1
ATOM 686 N N . GLY A 1 92 ? -4.156 -11.222 11.819 1.00 96.06 92 GLY A N 1
ATOM 687 C CA . GLY A 1 92 ? -5.329 -11.757 11.123 1.00 96.06 92 GLY A CA 1
ATOM 688 C C . GLY A 1 92 ? -6.174 -10.692 10.410 1.00 96.06 92 GLY A C 1
ATOM 689 O O . GLY A 1 92 ? -7.314 -10.971 10.033 1.00 96.06 92 GLY A O 1
ATOM 690 N N . ASP A 1 93 ? -5.631 -9.489 10.206 1.00 95.88 93 ASP A N 1
ATOM 691 C CA . ASP A 1 93 ? -6.305 -8.390 9.520 1.00 95.88 93 ASP A CA 1
ATOM 692 C C . ASP A 1 93 ? -6.276 -8.617 8.004 1.00 95.88 93 ASP A C 1
ATOM 694 O O . ASP A 1 93 ? -5.266 -8.431 7.318 1.00 95.88 93 ASP A O 1
ATOM 698 N N . ARG A 1 94 ? -7.422 -9.041 7.468 1.00 95.31 94 ARG A N 1
ATOM 699 C CA . ARG A 1 94 ? -7.564 -9.347 6.043 1.00 95.31 94 ARG A CA 1
ATOM 700 C C . ARG A 1 94 ? -7.542 -8.095 5.168 1.00 95.31 94 ARG A C 1
ATOM 702 O O . ARG A 1 94 ? -6.966 -8.153 4.083 1.00 95.31 94 ARG A O 1
ATOM 709 N N . GLN A 1 95 ? -8.140 -6.988 5.612 1.00 94.81 95 GLN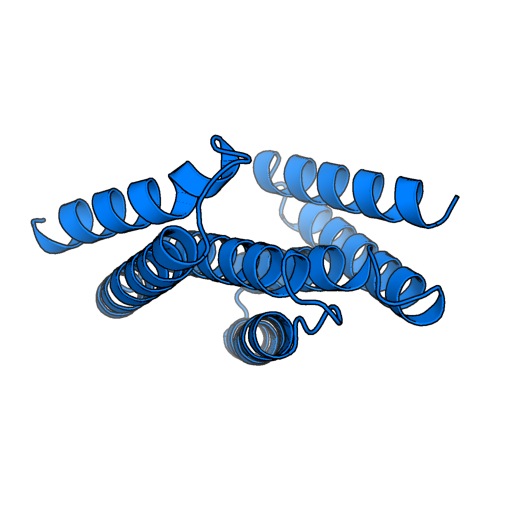 A N 1
ATOM 710 C CA . GLN A 1 95 ? -8.184 -5.752 4.824 1.00 94.81 95 GLN A CA 1
ATOM 711 C C . GLN A 1 95 ? -6.793 -5.116 4.755 1.00 94.81 95 GLN A C 1
ATOM 713 O O . GLN A 1 95 ? -6.339 -4.766 3.664 1.00 94.81 95 GLN A O 1
ATOM 718 N N . GLY A 1 96 ? -6.078 -5.060 5.883 1.00 96.25 96 GLY A N 1
ATOM 719 C CA . GLY A 1 96 ? -4.695 -4.588 5.931 1.00 96.25 96 GLY A CA 1
ATOM 720 C C . GLY A 1 96 ? -3.759 -5.448 5.083 1.00 96.25 96 GLY A C 1
ATOM 721 O O . GLY A 1 96 ? -2.987 -4.925 4.277 1.00 96.25 96 GLY A O 1
ATOM 722 N N . LYS A 1 97 ? -3.906 -6.778 5.153 1.00 97.38 97 LYS A N 1
ATOM 723 C CA . LYS A 1 97 ? -3.156 -7.716 4.305 1.00 97.38 97 LYS A CA 1
ATOM 724 C C . LYS A 1 97 ? -3.382 -7.460 2.813 1.00 97.38 97 LYS A C 1
ATOM 726 O O . LYS A 1 97 ? -2.417 -7.398 2.053 1.00 97.38 97 LYS A O 1
ATOM 731 N N . ILE A 1 98 ? -4.636 -7.295 2.388 1.00 97.19 98 ILE A N 1
ATOM 732 C CA . ILE A 1 98 ? -4.967 -6.977 0.992 1.00 97.19 98 ILE A CA 1
ATOM 733 C C . ILE A 1 98 ? -4.337 -5.644 0.590 1.00 97.19 98 ILE A C 1
ATOM 735 O O . ILE A 1 98 ? -3.699 -5.572 -0.457 1.00 97.19 98 ILE A O 1
ATOM 739 N N . ALA A 1 99 ? -4.474 -4.604 1.415 1.00 96.56 99 ALA A N 1
ATOM 740 C CA . ALA A 1 99 ? -3.922 -3.290 1.111 1.00 96.56 99 ALA A CA 1
ATOM 741 C C . ALA A 1 99 ? -2.404 -3.348 0.882 1.00 96.56 99 ALA A C 1
ATOM 743 O O . ALA A 1 99 ? -1.927 -2.816 -0.119 1.00 96.56 99 ALA A O 1
ATOM 744 N N . MET A 1 100 ? -1.661 -4.056 1.739 1.00 98.25 100 MET A N 1
ATOM 745 C CA . MET A 1 100 ? -0.209 -4.190 1.589 1.00 98.25 100 MET A CA 1
ATOM 746 C C . MET A 1 100 ? 0.188 -5.062 0.391 1.00 98.25 100 MET A C 1
ATOM 748 O O . MET A 1 100 ? 1.144 -4.735 -0.309 1.00 98.25 100 MET A O 1
ATOM 752 N N . MET A 1 101 ? -0.577 -6.113 0.068 1.00 98.31 101 MET A N 1
ATOM 753 C CA . MET A 1 101 ? -0.374 -6.881 -1.171 1.00 98.31 101 MET A CA 1
ATOM 754 C C . MET A 1 101 ? -0.552 -6.012 -2.423 1.00 98.31 101 MET A C 1
ATOM 756 O O . MET A 1 101 ? 0.237 -6.112 -3.363 1.00 98.31 101 MET A 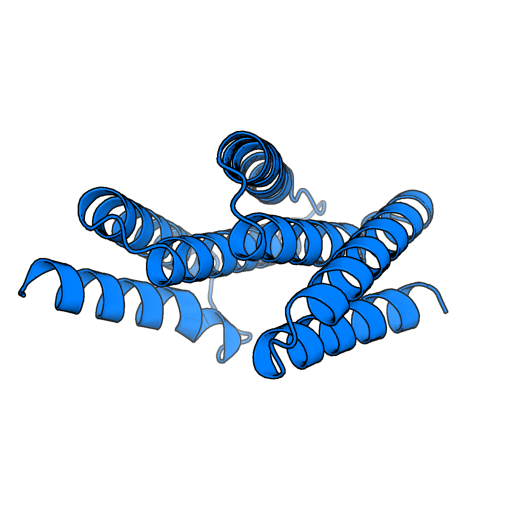O 1
ATOM 760 N N . LEU A 1 102 ? -1.570 -5.148 -2.441 1.00 97.62 102 LEU A N 1
ATOM 761 C CA . LEU A 1 102 ? -1.795 -4.217 -3.547 1.00 97.62 102 LEU A CA 1
ATOM 762 C C . LEU A 1 102 ? -0.669 -3.181 -3.646 1.00 97.62 102 LEU A C 1
ATOM 764 O O . LEU A 1 102 ? -0.171 -2.942 -4.743 1.00 97.62 102 LEU A O 1
ATOM 768 N N . SER A 1 103 ? -0.209 -2.640 -2.517 1.00 97.25 103 SER A N 1
ATOM 769 C CA . SER A 1 103 ? 0.953 -1.749 -2.470 1.00 97.25 103 SER A CA 1
ATOM 770 C C . SER A 1 103 ? 2.222 -2.422 -3.007 1.00 97.25 103 SER A C 1
ATOM 772 O O . SER A 1 103 ? 2.902 -1.849 -3.854 1.00 97.25 103 SER A O 1
ATOM 774 N N . LEU A 1 104 ? 2.517 -3.665 -2.608 1.00 98.19 104 LEU A N 1
ATOM 775 C CA . LEU A 1 104 ? 3.646 -4.431 -3.151 1.00 98.19 104 LEU A CA 1
ATOM 776 C C . LEU A 1 104 ? 3.519 -4.675 -4.655 1.00 98.19 104 LEU A C 1
ATOM 778 O O . LEU A 1 104 ? 4.528 -4.645 -5.361 1.00 98.19 104 LEU A O 1
ATOM 782 N N . ALA A 1 105 ? 2.307 -4.904 -5.164 1.00 97.56 105 ALA A N 1
ATOM 783 C CA . ALA A 1 105 ? 2.086 -5.018 -6.600 1.00 97.56 105 ALA A CA 1
ATOM 784 C C . ALA A 1 105 ? 2.403 -3.700 -7.324 1.00 97.56 105 ALA A C 1
ATOM 786 O O . ALA A 1 105 ? 3.110 -3.708 -8.332 1.00 97.56 105 ALA A O 1
ATOM 787 N N . GLU A 1 106 ? 1.956 -2.564 -6.790 1.00 95.50 106 GLU A N 1
ATOM 788 C CA . GLU A 1 106 ? 2.223 -1.246 -7.376 1.00 95.50 106 GLU A CA 1
ATOM 789 C C . GLU A 1 106 ? 3.711 -0.865 -7.337 1.00 95.50 106 GLU A C 1
ATOM 791 O O . GLU A 1 106 ? 4.218 -0.327 -8.319 1.00 95.50 106 GLU A O 1
ATOM 796 N N . ILE A 1 107 ? 4.443 -1.219 -6.274 1.00 95.75 107 ILE A N 1
ATOM 797 C CA . ILE A 1 107 ? 5.899 -0.998 -6.194 1.00 95.75 107 ILE A CA 1
ATOM 798 C C . ILE A 1 107 ? 6.655 -1.796 -7.273 1.00 95.75 107 ILE A C 1
ATOM 800 O O . ILE A 1 107 ? 7.678 -1.350 -7.802 1.00 95.75 107 ILE A O 1
ATOM 804 N N . ASN A 1 108 ? 6.172 -3.002 -7.578 1.00 95.88 108 ASN A N 1
ATOM 805 C CA . ASN A 1 108 ? 6.866 -3.981 -8.411 1.00 95.88 108 ASN A CA 1
ATOM 806 C C . ASN A 1 108 ? 6.500 -3.942 -9.901 1.00 95.88 108 ASN A C 1
ATOM 808 O O . ASN A 1 108 ? 7.256 -4.460 -10.726 1.00 95.88 108 ASN A O 1
ATOM 812 N N . MET A 1 109 ? 5.356 -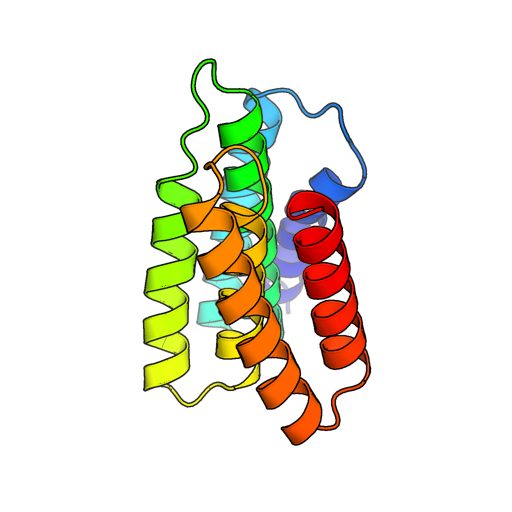3.354 -10.260 1.00 93.88 109 MET A N 1
ATOM 813 C CA . MET A 1 109 ? 4.832 -3.416 -11.629 1.00 93.88 109 MET A CA 1
ATOM 814 C C . MET A 1 109 ? 5.598 -2.556 -12.636 1.00 93.88 109 MET A C 1
ATOM 816 O O . MET A 1 109 ? 5.557 -2.840 -13.833 1.00 93.88 109 MET A O 1
ATOM 820 N N . ASP A 1 110 ? 6.287 -1.505 -12.189 1.00 88.25 110 ASP A N 1
ATOM 821 C CA . ASP A 1 110 ? 6.976 -0.572 -13.078 1.00 88.25 110 ASP A CA 1
ATOM 822 C C . ASP A 1 110 ? 8.462 -0.453 -12.741 1.00 88.25 110 ASP A C 1
ATOM 824 O O . ASP A 1 110 ? 8.864 -0.625 -11.596 1.00 88.25 110 ASP A O 1
ATOM 828 N N . ARG A 1 111 ? 9.290 -0.180 -13.757 1.00 86.56 111 ARG A N 1
ATOM 829 C CA . ARG A 1 111 ? 10.727 0.150 -13.625 1.00 86.56 111 ARG A CA 1
ATOM 830 C C . ARG A 1 111 ? 11.643 -0.872 -12.913 1.00 86.56 111 ARG A C 1
ATOM 832 O O . ARG A 1 111 ? 12.836 -0.621 -12.815 1.00 86.56 111 ARG A O 1
ATOM 839 N N . ARG A 1 112 ? 11.152 -2.050 -12.495 1.00 90.06 112 ARG A N 1
ATOM 840 C CA . ARG A 1 112 ? 11.954 -3.101 -11.816 1.00 90.06 112 ARG A CA 1
ATOM 841 C C . ARG A 1 112 ? 12.232 -4.374 -12.632 1.00 90.06 112 ARG A C 1
ATOM 843 O O . ARG A 1 112 ? 12.725 -5.366 -12.096 1.00 90.06 112 ARG A O 1
ATOM 850 N N . GLY A 1 113 ? 11.920 -4.354 -13.927 1.00 91.31 113 GLY A N 1
ATOM 851 C CA . GLY A 1 113 ? 12.148 -5.481 -14.839 1.00 91.31 113 GLY A CA 1
ATOM 852 C C . GLY A 1 113 ? 11.119 -6.623 -14.727 1.00 91.31 113 GLY A C 1
ATOM 853 O O . GLY A 1 113 ? 10.250 -6.602 -13.857 1.00 91.31 113 GLY A O 1
ATOM 854 N N . PRO A 1 114 ? 11.193 -7.622 -15.624 1.00 92.75 114 PRO A N 1
ATOM 855 C CA . PRO A 1 114 ? 10.139 -8.623 -15.818 1.00 92.75 114 PRO A CA 1
ATOM 856 C C . PRO A 1 114 ? 9.901 -9.515 -14.594 1.00 92.75 114 PRO A C 1
ATOM 858 O O . PRO A 1 114 ? 8.754 -9.704 -14.208 1.00 92.75 114 PRO A O 1
ATOM 861 N N . ALA A 1 115 ? 10.960 -9.972 -13.916 1.00 94.00 115 ALA A N 1
ATOM 862 C CA . ALA A 1 115 ? 10.822 -10.825 -12.731 1.00 94.00 115 ALA A CA 1
ATOM 863 C C . ALA A 1 115 ? 9.998 -10.156 -11.613 1.00 94.00 115 ALA A C 1
ATOM 865 O O . ALA A 1 115 ? 9.171 -10.796 -10.970 1.00 94.00 115 ALA A O 1
ATOM 866 N N . ARG A 1 116 ? 10.167 -8.841 -11.415 1.00 95.50 116 ARG A N 1
ATOM 867 C CA . ARG A 1 116 ? 9.372 -8.088 -10.435 1.00 95.50 116 ARG A CA 1
ATOM 868 C C . ARG A 1 116 ? 7.940 -7.863 -10.905 1.00 95.50 116 ARG A C 1
ATOM 870 O O . ARG A 1 116 ? 7.032 -7.889 -10.083 1.00 95.50 116 ARG A O 1
ATOM 877 N N . ARG A 1 117 ? 7.694 -7.734 -12.210 1.00 95.38 117 ARG A N 1
ATOM 878 C CA . ARG A 1 117 ? 6.319 -7.687 -12.735 1.00 95.38 117 ARG A CA 1
ATOM 879 C C . ARG A 1 117 ? 5.568 -8.998 -12.494 1.00 95.38 117 ARG A C 1
ATOM 881 O O . ARG A 1 117 ? 4.383 -8.954 -12.171 1.00 95.38 117 ARG A O 1
ATOM 888 N N . ASP A 1 118 ? 6.247 -10.140 -12.573 1.00 95.88 118 ASP A N 1
ATOM 889 C CA . ASP A 1 118 ? 5.649 -11.435 -12.228 1.00 95.88 118 ASP A CA 1
ATOM 890 C C . ASP A 1 118 ? 5.288 -11.513 -10.736 1.00 95.88 118 ASP A C 1
ATOM 892 O O . ASP A 1 118 ? 4.186 -11.944 -10.385 1.00 95.88 118 ASP A O 1
ATOM 896 N N . GLU A 1 119 ? 6.166 -11.023 -9.852 1.00 96.06 119 GLU A N 1
ATOM 897 C CA . GLU A 1 119 ? 5.865 -10.877 -8.419 1.00 96.06 119 GLU A CA 1
ATOM 898 C C . GLU A 1 119 ? 4.665 -9.942 -8.189 1.00 96.06 119 GLU A C 1
ATOM 900 O O . GLU A 1 119 ? 3.761 -10.274 -7.418 1.00 96.06 119 GLU A O 1
ATOM 905 N N . ALA A 1 120 ? 4.598 -8.811 -8.902 1.00 97.19 120 ALA A N 1
ATOM 906 C CA . ALA A 1 120 ? 3.465 -7.891 -8.836 1.00 97.19 120 ALA A CA 1
ATOM 907 C C . ALA A 1 120 ? 2.151 -8.571 -9.242 1.00 97.19 120 ALA A C 1
ATOM 909 O O . ALA A 1 120 ? 1.122 -8.399 -8.583 1.00 97.19 120 ALA A O 1
ATOM 910 N N . LEU A 1 121 ? 2.184 -9.379 -10.305 1.00 97.44 121 LEU A N 1
ATOM 911 C CA . LEU A 1 121 ? 1.022 -10.121 -10.784 1.00 97.44 121 LEU A CA 1
ATOM 912 C C . LEU A 1 121 ? 0.567 -11.164 -9.768 1.00 97.44 121 LEU A C 1
ATOM 914 O O . LEU A 1 121 ? -0.637 -11.313 -9.548 1.00 97.44 121 LEU A O 1
ATOM 918 N N . ALA A 1 122 ? 1.507 -11.877 -9.148 1.00 97.31 122 ALA A N 1
ATOM 919 C CA . ALA A 1 122 ? 1.202 -12.835 -8.096 1.00 97.31 122 ALA A CA 1
ATOM 920 C C . ALA A 1 122 ? 0.511 -12.145 -6.909 1.00 97.31 122 ALA A C 1
ATOM 922 O O . ALA A 1 122 ? -0.561 -12.589 -6.494 1.00 97.31 122 ALA A O 1
ATOM 923 N N . MET A 1 123 ? 1.054 -11.019 -6.433 1.00 97.69 123 MET A N 1
ATOM 924 C CA . MET A 1 123 ? 0.478 -10.259 -5.318 1.00 97.69 123 MET A CA 1
ATOM 925 C C . MET A 1 123 ? -0.916 -9.715 -5.643 1.00 97.69 123 MET A C 1
ATOM 927 O O . MET A 1 123 ? -1.849 -9.914 -4.866 1.00 97.69 123 MET A O 1
ATOM 931 N N . ALA A 1 124 ? -1.105 -9.114 -6.822 1.00 96.88 124 ALA A N 1
ATOM 932 C CA . ALA A 1 124 ? -2.409 -8.602 -7.245 1.00 96.88 124 ALA A CA 1
ATOM 933 C C . ALA A 1 124 ? -3.463 -9.719 -7.387 1.00 96.88 124 ALA A C 1
ATOM 935 O O . ALA A 1 124 ? -4.627 -9.529 -7.028 1.00 96.88 124 ALA A O 1
ATOM 936 N N . LYS A 1 125 ? -3.072 -10.909 -7.868 1.00 96.56 125 LYS A N 1
ATOM 937 C CA . LYS A 1 125 ? -3.963 -12.080 -7.941 1.00 96.56 125 LYS A CA 1
ATOM 938 C C . LYS A 1 125 ? -4.341 -12.608 -6.558 1.00 96.56 125 LYS A C 1
ATOM 940 O O . LYS A 1 125 ? -5.514 -12.900 -6.336 1.00 96.56 125 LYS A O 1
ATOM 945 N N . MET A 1 126 ? -3.380 -12.710 -5.637 1.00 95.94 126 MET A N 1
ATOM 946 C CA . MET A 1 126 ? -3.645 -13.127 -4.254 1.00 95.94 126 MET A CA 1
ATOM 947 C C . MET A 1 126 ? -4.580 -12.141 -3.546 1.00 95.94 126 MET A C 1
ATOM 949 O O . MET A 1 126 ? -5.565 -12.563 -2.943 1.00 95.94 126 MET A O 1
ATOM 953 N N . ALA A 1 127 ? -4.331 -10.837 -3.693 1.00 95.75 127 ALA A N 1
ATOM 954 C CA . ALA A 1 127 ? -5.204 -9.790 -3.174 1.00 95.75 127 ALA A CA 1
ATOM 955 C C . ALA A 1 127 ? -6.627 -9.916 -3.739 1.00 95.75 127 ALA A C 1
ATOM 957 O O . ALA A 1 127 ? -7.587 -9.921 -2.976 1.00 95.75 127 ALA A O 1
ATOM 958 N N . LYS A 1 128 ? -6.777 -10.101 -5.060 1.00 93.94 128 LYS A N 1
ATOM 959 C CA . LYS A 1 128 ? -8.090 -10.276 -5.701 1.00 93.94 128 LYS A CA 1
ATOM 960 C C . LYS A 1 128 ? -8.849 -11.501 -5.183 1.00 93.94 128 LYS A C 1
ATOM 962 O O . LYS A 1 128 ? -10.065 -11.420 -5.005 1.00 93.94 128 LYS A O 1
ATOM 967 N N . ALA A 1 129 ? -8.159 -12.620 -4.965 1.00 92.94 129 ALA A N 1
ATOM 968 C CA . ALA A 1 129 ? -8.776 -13.817 -4.401 1.00 92.94 129 ALA A CA 1
ATOM 969 C C . ALA A 1 129 ? -9.333 -13.532 -2.996 1.00 92.94 129 ALA A C 1
ATOM 971 O O . ALA A 1 129 ? -10.516 -13.754 -2.762 1.00 92.94 129 ALA A O 1
ATOM 972 N N . LEU A 1 130 ? -8.527 -12.920 -2.121 1.00 92.50 130 LEU A N 1
ATOM 973 C CA . LEU A 1 130 ? -8.955 -12.531 -0.771 1.00 92.50 130 LEU A CA 1
ATOM 974 C C . LEU A 1 130 ? -10.083 -11.487 -0.782 1.00 92.50 130 LEU A C 1
ATOM 976 O O . LEU A 1 130 ? -11.020 -11.599 -0.001 1.00 92.50 130 LEU A O 1
ATOM 980 N N . CYS A 1 131 ? -10.025 -10.500 -1.683 1.00 90.62 131 CYS A N 1
ATOM 981 C CA . CYS A 1 131 ? -11.079 -9.503 -1.900 1.00 90.62 131 CYS A CA 1
ATOM 982 C C . CYS A 1 131 ? -12.440 -10.174 -2.175 1.00 90.62 131 CYS A C 1
ATOM 984 O O . CYS A 1 131 ? -13.439 -9.812 -1.564 1.00 90.62 131 CYS A O 1
ATOM 986 N N . THR A 1 132 ? -12.451 -11.190 -3.046 1.00 88.31 132 THR A N 1
ATOM 987 C CA . THR A 1 132 ? -13.674 -11.911 -3.450 1.00 88.31 132 THR A CA 1
ATOM 988 C C . THR A 1 132 ? -14.290 -12.698 -2.286 1.00 88.31 132 THR A C 1
ATOM 990 O O . THR A 1 132 ? -15.498 -12.897 -2.229 1.00 88.31 132 THR A O 1
ATOM 993 N N . GLU A 1 133 ? -13.472 -13.144 -1.329 1.00 89.69 133 GLU A N 1
ATOM 994 C CA . GLU A 1 133 ? -13.946 -13.830 -0.119 1.00 89.69 133 GLU A CA 1
ATOM 995 C C . GLU A 1 133 ? -14.574 -12.879 0.914 1.00 89.69 133 GLU A C 1
ATOM 997 O O . GLU A 1 133 ? -15.309 -13.339 1.788 1.00 89.69 133 GLU A O 1
ATOM 1002 N N . LEU A 1 134 ? -14.267 -11.577 0.854 1.00 87.50 134 LEU A N 1
ATOM 1003 C CA . LEU A 1 134 ? -14.748 -10.572 1.810 1.00 87.50 134 LEU A CA 1
ATOM 1004 C C . LEU A 1 134 ? -16.076 -9.910 1.407 1.00 87.50 134 LEU A C 1
ATOM 1006 O O . LEU A 1 134 ? -16.668 -9.242 2.250 1.00 87.50 134 LEU A O 1
ATOM 1010 N N . ASP A 1 135 ? -16.528 -10.076 0.157 1.00 85.56 135 ASP A N 1
ATOM 1011 C CA . ASP A 1 135 ? -17.709 -9.399 -0.426 1.00 85.56 135 ASP A CA 1
ATOM 1012 C C . ASP A 1 135 ? -17.671 -7.856 -0.266 1.00 85.56 135 ASP A C 1
ATOM 1014 O O . ASP A 1 135 ? -18.689 -7.165 -0.178 1.00 85.56 135 ASP A O 1
ATOM 1018 N N . ASP A 1 136 ? -16.459 -7.290 -0.221 1.00 86.50 136 ASP A N 1
ATOM 1019 C CA . ASP A 1 136 ? -16.198 -5.854 -0.091 1.00 86.50 136 ASP A CA 1
ATOM 1020 C C . ASP A 1 136 ? -16.025 -5.237 -1.486 1.00 86.50 136 ASP A C 1
ATOM 1022 O O . ASP A 1 136 ? -14.936 -5.232 -2.066 1.00 86.50 136 ASP A O 1
ATOM 1026 N N . ARG A 1 137 ? -17.123 -4.720 -2.052 1.00 87.31 137 ARG A N 1
ATOM 1027 C CA . ARG A 1 137 ? -17.143 -4.179 -3.425 1.00 87.31 137 ARG A CA 1
ATOM 1028 C C . ARG A 1 137 ? -16.137 -3.041 -3.669 1.00 87.31 137 ARG A C 1
ATOM 1030 O O . ARG A 1 137 ? -15.480 -3.071 -4.713 1.00 87.31 137 ARG A O 1
ATOM 1037 N N . PRO A 1 138 ? -15.992 -2.030 -2.785 1.00 87.06 138 PRO A N 1
ATOM 1038 C CA . PRO A 1 138 ? -14.928 -1.034 -2.923 1.00 87.06 138 PRO A CA 1
ATOM 1039 C C . PRO A 1 138 ? -13.531 -1.654 -2.999 1.00 87.06 138 PRO A C 1
ATOM 1041 O O . PRO A 1 138 ? -12.726 -1.277 -3.857 1.00 87.06 138 PRO A O 1
ATOM 1044 N N . LEU A 1 139 ? -13.245 -2.631 -2.138 1.00 87.62 139 LEU A N 1
ATOM 1045 C CA . LEU A 1 139 ? -11.945 -3.287 -2.110 1.00 87.62 139 LEU A CA 1
ATOM 1046 C C . LEU A 1 139 ? -11.723 -4.159 -3.355 1.00 87.62 139 LEU A C 1
ATOM 1048 O O . LEU A 1 139 ? -10.637 -4.135 -3.933 1.00 87.62 139 LEU A O 1
ATOM 1052 N N . GLU A 1 140 ? -12.756 -4.849 -3.840 1.00 90.81 140 GLU A N 1
ATOM 1053 C CA . GLU A 1 140 ? -12.726 -5.586 -5.107 1.00 90.81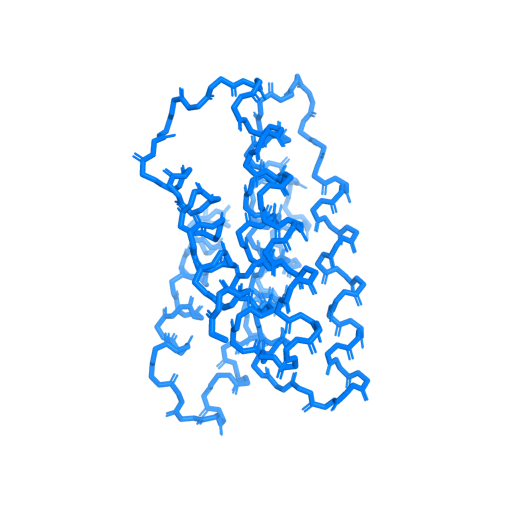 140 GLU A CA 1
ATOM 1054 C C . GLU A 1 140 ? -12.415 -4.686 -6.305 1.00 90.81 140 GLU A C 1
ATOM 1056 O O . GLU A 1 140 ? -11.611 -5.063 -7.164 1.00 90.81 140 GLU A O 1
ATOM 1061 N N . ALA A 1 141 ? -13.014 -3.492 -6.360 1.00 92.25 141 ALA A N 1
ATOM 1062 C CA . ALA A 1 141 ? -12.744 -2.517 -7.411 1.00 92.25 141 ALA A CA 1
ATOM 1063 C C . ALA A 1 141 ? -11.274 -2.076 -7.389 1.00 92.25 141 ALA A C 1
ATOM 1065 O O . ALA A 1 141 ? -10.616 -2.065 -8.432 1.00 92.25 141 ALA A O 1
ATOM 1066 N N . ARG A 1 142 ? -10.723 -1.805 -6.198 1.00 91.69 142 ARG A N 1
ATOM 1067 C CA . ARG A 1 142 ? -9.300 -1.479 -6.025 1.00 91.69 142 ARG A CA 1
ATOM 1068 C C . ARG A 1 142 ? -8.397 -2.645 -6.444 1.00 91.69 142 ARG A C 1
ATOM 1070 O O . ARG A 1 142 ? -7.447 -2.446 -7.200 1.00 91.69 142 ARG A O 1
ATOM 1077 N N . CYS A 1 143 ? -8.724 -3.863 -6.013 1.00 94.88 143 CYS A N 1
ATOM 1078 C CA . CYS A 1 143 ? -8.058 -5.104 -6.412 1.00 94.88 143 CYS A CA 1
ATOM 1079 C C . CYS A 1 143 ? -8.018 -5.249 -7.950 1.00 94.88 143 CYS A C 1
ATOM 1081 O O . CYS A 1 143 ? -6.968 -5.531 -8.534 1.00 94.88 143 CYS A O 1
ATOM 1083 N N . ALA A 1 144 ? -9.148 -5.018 -8.624 1.00 95.06 144 ALA A N 1
ATOM 1084 C CA . ALA A 1 144 ? -9.250 -5.087 -10.079 1.00 95.06 144 ALA A CA 1
ATOM 1085 C C . ALA A 1 144 ? -8.448 -3.980 -10.783 1.00 95.06 144 ALA A C 1
ATOM 1087 O O . ALA A 1 144 ? -7.773 -4.258 -11.775 1.00 95.06 144 ALA A O 1
ATOM 1088 N N . GLN A 1 145 ? -8.478 -2.751 -10.262 1.00 95.44 145 GLN A N 1
ATOM 1089 C CA . GLN A 1 145 ? -7.730 -1.621 -10.810 1.00 95.44 145 GLN A CA 1
ATOM 1090 C C . GLN A 1 145 ? -6.219 -1.883 -10.790 1.00 95.44 145 GLN A C 1
ATOM 1092 O O . GLN A 1 145 ? -5.553 -1.708 -11.810 1.00 95.44 145 GLN A O 1
ATOM 1097 N N . VAL A 1 146 ? -5.671 -2.328 -9.655 1.00 95.19 146 VAL A N 1
ATOM 1098 C CA . VAL A 1 146 ? -4.237 -2.637 -9.534 1.00 95.19 146 VAL A CA 1
ATOM 1099 C C . VAL A 1 146 ? -3.854 -3.797 -10.447 1.00 95.19 146 VAL A C 1
ATOM 1101 O O . VAL A 1 146 ? -2.867 -3.702 -11.171 1.00 95.19 146 VAL A O 1
ATOM 1104 N N . LEU A 1 147 ? -4.661 -4.861 -10.494 1.00 96.19 147 LEU A N 1
ATOM 1105 C CA . LEU A 1 147 ? -4.413 -5.983 -11.399 1.00 96.19 147 LEU A CA 1
ATOM 1106 C C . LEU A 1 147 ? -4.373 -5.536 -12.870 1.00 96.19 147 LEU A C 1
ATOM 1108 O O . LEU A 1 147 ? -3.495 -5.968 -13.613 1.00 96.19 147 LEU A O 1
ATOM 1112 N N . ALA A 1 148 ? -5.279 -4.648 -13.285 1.00 96.56 148 ALA A N 1
ATOM 1113 C CA . ALA A 1 148 ? -5.267 -4.086 -14.632 1.00 96.56 148 ALA A CA 1
ATOM 1114 C C . ALA A 1 148 ? -3.981 -3.287 -14.908 1.00 96.56 148 ALA A C 1
ATOM 1116 O O . ALA A 1 148 ? -3.353 -3.496 -15.946 1.00 96.56 148 ALA A O 1
ATOM 1117 N N . LYS A 1 149 ? -3.541 -2.434 -13.968 1.00 95.06 149 LYS A N 1
ATOM 1118 C CA . LYS A 1 149 ? -2.268 -1.695 -14.084 1.00 95.06 149 LYS A CA 1
ATOM 1119 C C . LYS A 1 149 ? -1.074 -2.642 -14.254 1.00 95.06 149 LYS A C 1
ATOM 1121 O O . LYS A 1 149 ? -0.241 -2.415 -15.128 1.00 95.06 149 LYS A O 1
ATOM 1126 N N . VAL A 1 150 ? -1.012 -3.717 -13.463 1.00 95.94 150 VAL A N 1
ATOM 1127 C CA . VAL A 1 150 ? 0.054 -4.728 -13.552 1.00 95.94 150 VAL A CA 1
ATOM 1128 C C . VAL A 1 150 ? 0.046 -5.412 -14.919 1.00 95.94 150 VAL A C 1
ATOM 1130 O O . VAL A 1 150 ? 1.090 -5.523 -15.556 1.00 95.94 150 VAL A O 1
ATOM 1133 N N . LEU A 1 151 ? -1.126 -5.835 -15.399 1.00 95.06 151 LEU A N 1
ATOM 1134 C CA . LEU A 1 151 ? -1.259 -6.509 -16.693 1.00 95.06 151 LEU A CA 1
ATOM 1135 C C . LEU A 1 151 ? -0.811 -5.617 -17.857 1.00 95.06 151 LEU A C 1
ATOM 1137 O O . LEU A 1 151 ? -0.088 -6.092 -18.726 1.00 95.06 151 LEU A O 1
ATOM 1141 N N . ILE A 1 152 ? -1.152 -4.323 -17.832 1.00 95.00 152 ILE A N 1
ATOM 1142 C CA . ILE A 1 152 ? -0.699 -3.346 -18.839 1.00 95.00 152 ILE A CA 1
ATOM 1143 C C . ILE A 1 152 ? 0.831 -3.267 -18.900 1.00 95.00 152 ILE A C 1
ATOM 1145 O O . ILE A 1 152 ? 1.386 -3.060 -19.972 1.00 95.00 152 ILE A O 1
ATOM 1149 N N . LYS A 1 153 ? 1.521 -3.422 -17.765 1.00 92.44 153 LYS A N 1
ATOM 1150 C CA . LYS A 1 153 ? 2.988 -3.378 -17.702 1.00 92.44 153 LYS A CA 1
ATOM 1151 C C . LYS A 1 153 ? 3.651 -4.688 -18.128 1.00 92.44 153 LYS A C 1
ATOM 1153 O O . LYS A 1 153 ? 4.853 -4.688 -18.385 1.00 92.44 153 LYS A O 1
ATOM 1158 N N . ILE A 1 154 ? 2.922 -5.801 -18.146 1.00 89.00 154 ILE A N 1
ATOM 1159 C CA . ILE A 1 154 ? 3.444 -7.114 -18.558 1.00 89.00 154 ILE A CA 1
ATOM 1160 C C . ILE A 1 154 ? 3.332 -7.313 -20.072 1.00 89.00 154 ILE A C 1
ATOM 1162 O O . ILE A 1 154 ? 4.199 -7.973 -20.643 1.00 89.00 154 ILE A O 1
ATOM 1166 N N . CYS A 1 155 ? 2.288 -6.759 -20.696 1.00 72.19 155 CYS A N 1
ATOM 1167 C CA . CYS A 1 155 ? 2.121 -6.731 -22.150 1.00 72.19 155 CYS A CA 1
ATOM 1168 C C . CYS A 1 155 ? 3.237 -5.943 -22.849 1.00 72.19 155 CYS A C 1
ATOM 1170 O O . CYS A 1 155 ? 3.626 -6.389 -23.950 1.00 72.19 155 CYS A O 1
#

Sequence (155 aa):
MAQAAEAAMLLEKAQSSFDQCLAKEEDLVELVQAAEKALTIYRELRDGAGIISALTAQIHCLITQAADEVEYNPSEALRVATEELEAFTAAGDRQGKIAMMLSLAEINMDRRGPARRDEALAMAKMAKALCTELDDRPLEARCAQVLAKVLIKIC

Radius of gyration: 15.19 Å; chains: 1; bounding box: 36×33×41 Å

Organism: NCBI:txid141414

InterPro domains:
  IPR011990 Tetratricopeptide-like helical domain superfamily [G3DSA:1.25.40.10] (3-154)

pLDDT: mean 90.62, std 10.26, range [45.34, 98.44]

Foldseek 3Di:
DVLLVLLVVLLVLLCVCVVDPPQDLVSLVSSLVSLVSSLVSCVVVVPPVSNLSSLLSNLVSLQSNLVPDPQRDSPVSCVSLVVQLVVCVVVVPLLSVLSSLLSQLVSQLPDPDQVSLVSSLVSLVVSLVSCVVVVPVVSNVSSVVSNVSSVVSND